Protein AF-A0A420MCC0-F1 (afdb_monomer_lite)

Secondary structure (DSSP, 8-state):
--------------------------------------------------SPPPPTTSSSS-GGG-TTT-GGGSPTT----HHHHHHHHHHHHH-HHHHHHHHHHHHTTT-PPP--

Structure (mmCIF, N/CA/C/O backbone):
data_AF-A0A420MCC0-F1
#
_entry.id   AF-A0A420MCC0-F1
#
loop_
_atom_site.group_PDB
_atom_site.id
_atom_site.type_symbol
_atom_site.label_atom_id
_atom_site.label_alt_id
_atom_site.label_comp_id
_atom_site.label_asym_id
_atom_site.label_entity_id
_atom_site.label_seq_id
_atom_site.pdbx_PDB_ins_code
_atom_site.Cartn_x
_atom_site.Cartn_y
_atom_site.Cartn_z
_atom_site.occupancy
_atom_site.B_iso_or_equiv
_atom_site.auth_seq_id
_atom_site.auth_comp_id
_atom_site.auth_asym_id
_atom_site.auth_atom_id
_atom_site.pdbx_PDB_model_num
ATOM 1 N N . MET A 1 1 ? -27.481 55.957 19.822 1.00 37.94 1 MET A N 1
ATOM 2 C CA . MET A 1 1 ? -28.552 54.947 19.979 1.00 37.94 1 MET A CA 1
ATOM 3 C C . MET A 1 1 ? -29.207 54.706 18.622 1.00 37.94 1 MET A C 1
ATOM 5 O O . MET A 1 1 ? -29.518 55.684 17.968 1.00 37.94 1 MET A O 1
ATOM 9 N N . ALA A 1 2 ? -29.304 53.421 18.245 1.00 53.88 2 ALA A N 1
ATOM 10 C CA . ALA A 1 2 ? -30.121 52.711 17.234 1.00 53.88 2 ALA A CA 1
ATOM 11 C C . ALA A 1 2 ? -30.507 53.333 15.854 1.00 53.88 2 ALA A C 1
ATOM 13 O O . ALA A 1 2 ? -30.965 54.468 15.794 1.00 53.88 2 ALA A O 1
ATOM 14 N N . PRO A 1 3 ? -30.457 52.536 14.755 1.00 65.75 3 PRO A N 1
ATOM 15 C CA . PRO A 1 3 ? -30.971 52.892 13.426 1.00 65.75 3 PRO A CA 1
ATOM 16 C C . PRO A 1 3 ? -32.439 52.440 13.208 1.00 65.75 3 PRO A C 1
ATOM 18 O O . PRO A 1 3 ? -32.855 51.436 13.795 1.00 65.75 3 PRO A O 1
ATOM 21 N N . PRO A 1 4 ? -33.201 53.064 12.288 1.00 63.09 4 PRO A N 1
ATOM 22 C CA . PRO A 1 4 ? -34.397 52.467 11.673 1.00 63.09 4 PRO A CA 1
ATOM 23 C C . PRO A 1 4 ? -34.095 52.103 10.198 1.00 63.09 4 PRO A C 1
ATOM 25 O O . PRO A 1 4 ? -33.679 52.961 9.432 1.00 63.09 4 PRO A O 1
ATOM 28 N N . LYS A 1 5 ? -34.035 50.842 9.742 1.00 54.91 5 LYS A N 1
ATOM 29 C CA . LYS A 1 5 ? -35.045 49.768 9.580 1.00 54.91 5 LYS A CA 1
ATOM 30 C C . LYS A 1 5 ? -36.217 50.117 8.647 1.00 54.91 5 LYS A C 1
ATOM 32 O O . LYS A 1 5 ? -37.259 50.502 9.153 1.00 54.91 5 LYS A O 1
ATOM 37 N N . GLU A 1 6 ? -36.122 49.775 7.351 1.00 55.34 6 GLU A N 1
ATOM 38 C CA . GLU A 1 6 ? -37.302 49.282 6.612 1.00 55.34 6 GLU A CA 1
ATOM 39 C C . GLU A 1 6 ? -36.999 48.325 5.425 1.00 55.34 6 GLU A C 1
ATOM 41 O O . GLU A 1 6 ? -36.524 48.709 4.365 1.00 55.34 6 GLU A O 1
ATOM 46 N N . LYS A 1 7 ? -37.263 47.035 5.690 1.00 56.38 7 LYS A N 1
ATOM 47 C CA . LYS A 1 7 ? -37.842 45.937 4.879 1.00 56.38 7 LYS A CA 1
ATOM 48 C C . LYS A 1 7 ? -38.389 46.259 3.468 1.00 56.38 7 LYS A C 1
ATOM 50 O O . LYS A 1 7 ? -39.354 46.996 3.323 1.00 56.38 7 LYS A O 1
ATOM 55 N N . ALA A 1 8 ? -37.934 45.494 2.469 1.00 57.53 8 ALA A N 1
ATOM 56 C CA . ALA A 1 8 ? -38.730 45.161 1.285 1.00 57.53 8 ALA A CA 1
ATOM 57 C C . ALA A 1 8 ? -38.595 43.667 0.955 1.00 57.53 8 ALA A C 1
ATOM 59 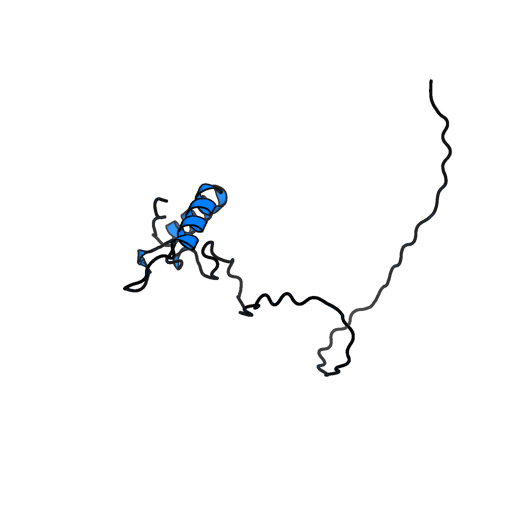O O . ALA A 1 8 ? -37.504 43.111 0.852 1.00 57.53 8 ALA A O 1
ATOM 60 N N . ILE A 1 9 ? -39.754 43.029 0.852 1.00 59.09 9 ILE A N 1
ATOM 61 C CA . ILE A 1 9 ? -39.993 41.599 0.708 1.00 59.09 9 ILE A CA 1
ATOM 62 C C . ILE A 1 9 ? -40.259 41.337 -0.777 1.00 59.09 9 ILE A C 1
ATOM 64 O O . ILE A 1 9 ? -41.154 41.941 -1.360 1.00 59.09 9 ILE A O 1
ATOM 68 N N . ARG A 1 10 ? -39.529 40.410 -1.391 1.00 58.34 10 ARG A N 1
ATOM 69 C CA . ARG A 1 10 ? -39.921 39.740 -2.642 1.00 58.34 10 ARG A CA 1
ATOM 70 C C . ARG A 1 10 ? -39.245 38.374 -2.582 1.00 58.34 10 ARG A C 1
ATOM 72 O O . ARG A 1 10 ? -38.029 38.290 -2.579 1.00 58.34 10 ARG A O 1
ATOM 79 N N . GLY A 1 11 ? -39.949 37.294 -2.272 1.00 56.50 11 GLY A N 1
ATOM 80 C CA . GLY A 1 11 ? -41.084 36.785 -3.033 1.00 56.50 11 GLY A CA 1
ATOM 81 C C . GLY A 1 11 ? -40.546 35.627 -3.872 1.00 56.50 11 GLY A C 1
ATOM 82 O O . GLY A 1 11 ? -39.828 35.856 -4.835 1.00 56.50 11 GLY A O 1
ATOM 83 N N . ARG A 1 12 ? -40.813 34.397 -3.412 1.00 61.19 12 ARG A N 1
ATOM 84 C CA . ARG A 1 12 ? -40.347 33.113 -3.965 1.00 61.19 12 ARG A CA 1
ATOM 85 C C . ARG A 1 12 ? -40.542 33.009 -5.480 1.00 61.19 12 ARG A C 1
ATOM 87 O O . ARG A 1 12 ? -41.632 33.285 -5.966 1.00 61.19 12 ARG A O 1
ATOM 94 N N . ALA A 1 13 ? -39.571 32.404 -6.159 1.00 65.19 13 ALA A N 1
ATOM 95 C CA . ALA A 1 13 ? -39.850 31.576 -7.327 1.00 65.19 13 ALA A CA 1
ATOM 96 C C . ALA A 1 13 ? -39.458 30.130 -6.987 1.00 65.19 13 ALA A C 1
ATOM 98 O O . ALA A 1 13 ? -38.280 29.803 -6.867 1.00 65.19 13 ALA A O 1
ATOM 99 N N . ALA A 1 14 ? -40.462 29.285 -6.747 1.00 65.25 14 ALA A N 1
ATOM 100 C CA . ALA A 1 14 ? -40.311 27.838 -6.701 1.00 65.25 14 ALA A CA 1
ATOM 101 C C . ALA A 1 14 ? -40.740 27.306 -8.069 1.00 65.25 14 ALA A C 1
ATOM 103 O O . ALA A 1 14 ? -41.896 27.474 -8.448 1.00 65.25 14 ALA A O 1
ATOM 104 N N . HIS A 1 15 ? -39.825 26.673 -8.798 1.00 60.34 15 HIS A N 1
ATOM 105 C CA . HIS A 1 15 ? -40.175 25.934 -10.006 1.00 60.34 15 HIS A CA 1
ATOM 106 C C . HIS A 1 15 ? -40.119 24.447 -9.676 1.00 60.34 15 HIS A C 1
ATOM 108 O O . HIS A 1 15 ? -39.055 23.839 -9.598 1.00 60.34 15 HIS A O 1
ATOM 114 N N . ALA A 1 16 ? -41.297 23.892 -9.401 1.00 60.69 16 ALA A N 1
ATOM 115 C CA . ALA A 1 16 ? -41.519 22.462 -9.343 1.00 60.69 16 ALA A CA 1
ATOM 116 C C . ALA A 1 16 ? -41.750 21.964 -10.773 1.00 60.69 16 ALA A C 1
ATOM 118 O O . ALA A 1 16 ? -42.740 22.341 -11.394 1.00 60.69 16 ALA A O 1
ATOM 119 N N . THR A 1 17 ? -40.874 21.097 -11.277 1.00 67.00 17 THR A N 1
ATOM 120 C CA . THR A 1 17 ? -41.189 20.275 -12.450 1.00 67.00 17 THR A CA 1
ATOM 121 C C . THR A 1 17 ? -41.304 18.837 -11.983 1.00 67.00 17 THR A C 1
ATOM 123 O O . THR A 1 17 ? -40.318 18.145 -11.743 1.00 67.00 17 THR A O 1
ATOM 126 N N . LEU A 1 18 ? -42.553 18.419 -11.809 1.00 60.97 18 LEU A N 1
ATOM 127 C CA . LEU A 1 18 ? -42.953 17.034 -11.652 1.00 60.97 18 LEU A CA 1
ATOM 128 C C . LEU A 1 18 ? -42.855 16.386 -13.040 1.00 60.97 18 LEU A C 1
ATOM 130 O O . LEU A 1 18 ? -43.618 16.760 -13.929 1.00 60.97 18 LEU A O 1
ATOM 134 N N . GLN A 1 19 ? -41.952 15.430 -13.253 1.00 63.78 19 GLN A N 1
ATOM 135 C CA . GLN A 1 19 ? -42.061 14.544 -14.412 1.00 63.78 19 GLN A CA 1
ATOM 136 C C . GLN A 1 19 ? -41.966 13.087 -13.994 1.00 63.78 19 GLN A C 1
ATOM 138 O O . GLN A 1 19 ? -41.104 12.664 -13.226 1.00 63.78 19 GLN A O 1
ATOM 143 N N . GLY A 1 20 ? -42.988 12.370 -14.447 1.00 52.56 20 GLY A N 1
ATOM 144 C CA . GLY A 1 20 ? -43.381 11.066 -13.978 1.00 52.56 20 GLY A CA 1
ATOM 145 C C . GLY A 1 20 ? -42.458 9.952 -14.440 1.00 52.56 20 GLY A C 1
ATOM 146 O O . GLY A 1 20 ? -41.931 9.927 -15.546 1.00 52.56 20 GLY A O 1
ATOM 147 N N . ARG A 1 21 ? -42.378 8.981 -13.541 1.00 53.44 21 ARG A N 1
ATOM 148 C CA . ARG A 1 21 ? -42.075 7.568 -13.732 1.00 53.44 21 ARG A CA 1
ATOM 149 C C . ARG A 1 21 ? -42.454 7.031 -15.118 1.00 53.44 21 ARG A C 1
ATOM 151 O O . ARG A 1 21 ? -43.637 7.003 -15.453 1.00 53.44 21 ARG A O 1
ATOM 158 N N . LYS A 1 22 ? -41.473 6.484 -15.841 1.00 54.59 22 LYS A N 1
ATOM 159 C CA . LYS A 1 22 ? -41.621 5.243 -16.619 1.00 54.59 22 LYS A CA 1
ATOM 160 C C . LYS A 1 22 ? -40.270 4.724 -17.107 1.00 54.59 22 LYS A C 1
ATOM 162 O O . LYS A 1 22 ? -39.530 5.414 -17.793 1.00 54.59 22 LYS A O 1
ATOM 167 N N . HIS A 1 23 ? -39.973 3.494 -16.692 1.00 52.59 23 HIS A N 1
ATOM 168 C CA . HIS A 1 23 ? -38.990 2.628 -17.327 1.00 52.59 23 HIS A CA 1
ATOM 169 C C . HIS A 1 23 ? -39.419 2.378 -18.772 1.00 52.59 23 HIS A C 1
ATOM 171 O O . HIS A 1 23 ? -40.603 2.129 -18.993 1.00 52.59 23 HIS A O 1
ATOM 177 N N . SER A 1 24 ? -38.469 2.360 -19.700 1.00 45.03 24 SER A N 1
ATOM 178 C CA . SER A 1 24 ? -38.381 1.417 -20.823 1.00 45.03 24 SER A CA 1
ATOM 179 C C . SER A 1 24 ? -37.013 1.608 -21.471 1.00 45.03 24 SER A C 1
ATOM 181 O O . SER A 1 24 ? -36.623 2.734 -21.761 1.00 45.03 24 SER A O 1
ATOM 183 N N . ASN A 1 25 ? -36.273 0.509 -21.617 1.00 54.34 25 ASN A N 1
ATOM 184 C CA . ASN A 1 25 ? -35.108 0.441 -22.490 1.00 54.34 25 ASN A CA 1
ATOM 185 C C . ASN A 1 25 ? -35.593 0.644 -23.923 1.00 54.34 25 ASN A C 1
ATOM 187 O O . ASN A 1 25 ? -36.457 -0.115 -24.352 1.00 54.34 25 ASN A O 1
ATOM 191 N N . ASP A 1 26 ? -35.021 1.604 -24.636 1.00 41.72 26 ASP A N 1
ATOM 192 C CA . ASP A 1 26 ? -35.015 1.579 -26.092 1.00 41.72 26 ASP A CA 1
ATOM 193 C C . ASP A 1 26 ? -33.764 2.299 -26.591 1.00 41.72 26 ASP A C 1
ATOM 195 O O . ASP A 1 26 ? -33.442 3.413 -26.169 1.00 41.72 26 ASP A O 1
ATOM 199 N N . SER A 1 27 ? -33.002 1.573 -27.394 1.00 52.12 27 SER A N 1
ATOM 200 C CA . SER A 1 27 ? -31.788 2.029 -28.043 1.00 52.12 27 SER A CA 1
ATOM 201 C C . SER A 1 27 ? -32.200 2.647 -29.365 1.00 52.12 27 SER A C 1
ATOM 203 O O . SER A 1 27 ? -32.667 1.904 -30.218 1.00 52.12 27 SER A O 1
ATOM 205 N N . ASP A 1 28 ? -31.950 3.934 -29.591 1.00 41.75 28 ASP A N 1
ATOM 206 C CA . ASP A 1 28 ? -31.808 4.388 -30.970 1.00 41.75 28 ASP A CA 1
ATOM 207 C C . ASP A 1 28 ? -30.884 5.597 -31.115 1.00 41.75 28 ASP A C 1
ATOM 209 O O . ASP A 1 28 ? -30.800 6.490 -30.269 1.00 41.75 28 ASP A O 1
ATOM 213 N N . LEU A 1 29 ? -30.105 5.530 -32.184 1.00 51.34 29 LEU A N 1
ATOM 214 C CA . LEU A 1 29 ? -29.020 6.419 -32.552 1.00 51.34 29 LEU A CA 1
ATOM 215 C C . LEU A 1 29 ? -29.594 7.690 -33.167 1.00 51.34 29 LEU A C 1
ATOM 217 O O . LEU A 1 29 ? -30.273 7.610 -34.183 1.00 51.34 29 LEU A O 1
ATOM 221 N N . G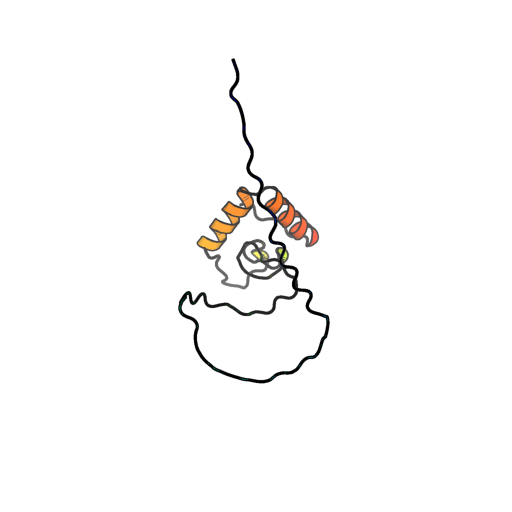LN A 1 30 ? -29.193 8.866 -32.679 1.00 43.66 30 GLN A N 1
ATOM 222 C CA . GLN A 1 30 ? -29.133 10.032 -33.559 1.00 43.66 30 GLN A CA 1
ATOM 223 C C . GLN A 1 30 ? -28.077 11.052 -33.125 1.00 43.66 30 GLN A C 1
ATOM 225 O O . GLN A 1 30 ? -28.120 11.672 -32.067 1.00 43.66 30 GLN A O 1
ATOM 230 N N . ASN A 1 31 ? -27.091 11.145 -34.009 1.00 47.81 31 ASN A N 1
ATOM 231 C CA . ASN A 1 31 ? -26.069 12.163 -34.146 1.00 47.81 31 ASN A CA 1
ATOM 232 C C . ASN A 1 31 ? -26.724 13.489 -34.564 1.00 47.81 31 ASN A C 1
ATOM 234 O O . ASN A 1 31 ? -27.336 13.520 -35.625 1.00 47.81 31 ASN A O 1
ATOM 238 N N . ASP A 1 32 ? -26.559 14.555 -33.778 1.00 40.88 32 ASP A N 1
ATOM 239 C CA . ASP A 1 32 ? -26.223 15.869 -34.330 1.00 40.88 32 ASP A CA 1
ATOM 240 C C . ASP A 1 32 ? -25.513 16.751 -33.290 1.00 40.88 32 ASP A C 1
ATOM 242 O O . ASP A 1 32 ? -25.635 16.571 -32.074 1.00 40.88 32 ASP A O 1
ATOM 246 N N . ARG A 1 33 ? -24.669 17.639 -33.804 1.00 48.47 33 ARG A N 1
ATOM 247 C CA . ARG A 1 33 ? -23.629 18.399 -33.107 1.00 48.47 33 ARG A CA 1
ATOM 248 C C . ARG A 1 33 ? -24.230 19.640 -32.453 1.00 48.47 33 ARG A C 1
ATOM 250 O O . ARG A 1 33 ? -25.007 20.330 -33.085 1.00 48.47 33 ARG A O 1
ATOM 257 N N . ASP A 1 34 ? -23.785 19.947 -31.234 1.00 50.41 34 ASP A N 1
ATOM 258 C CA . ASP A 1 34 ? -23.233 21.261 -30.857 1.00 50.41 34 ASP A CA 1
ATOM 259 C C . ASP A 1 34 ? -22.846 21.251 -29.369 1.00 50.41 34 ASP A C 1
ATOM 261 O O . ASP A 1 34 ? -23.666 21.453 -28.474 1.00 50.41 34 ASP A O 1
ATOM 265 N N . GLN A 1 35 ? -21.570 20.984 -29.074 1.00 51.16 35 GLN A N 1
ATOM 266 C CA . GLN A 1 35 ? -21.023 21.262 -27.747 1.00 51.16 35 GLN A CA 1
ATOM 267 C C . GLN A 1 35 ? -19.559 21.712 -27.861 1.00 51.16 35 GLN A C 1
ATOM 269 O O . GLN A 1 35 ? -18.706 20.939 -28.313 1.00 51.16 35 GLN A O 1
ATOM 274 N N . PRO A 1 36 ? -19.236 22.960 -27.477 1.00 47.22 36 PRO A N 1
ATOM 275 C CA . PRO A 1 36 ? -17.871 23.445 -27.463 1.00 47.22 36 PRO A CA 1
ATOM 276 C C . PRO A 1 36 ? -17.173 23.009 -26.171 1.00 47.22 36 PRO A C 1
ATOM 278 O O . PRO A 1 36 ? -17.733 23.139 -25.090 1.00 47.22 36 PRO A O 1
ATOM 281 N N . GLN A 1 37 ? -15.906 22.597 -26.312 1.00 50.88 37 GLN A N 1
ATOM 282 C CA . GLN A 1 37 ? -14.883 22.509 -25.256 1.00 50.88 37 GLN A CA 1
ATOM 283 C C . GLN A 1 37 ? -15.205 21.499 -24.128 1.00 50.88 37 GLN A C 1
ATOM 285 O O . GLN A 1 37 ? -16.167 21.606 -23.392 1.00 50.88 37 GLN A O 1
ATOM 290 N N . GLN A 1 38 ? -14.389 20.484 -23.863 1.00 52.72 38 GLN A N 1
ATOM 291 C CA . GLN A 1 38 ? -13.032 20.640 -23.357 1.00 52.72 38 GLN A CA 1
ATOM 292 C C . GLN A 1 38 ? -12.223 19.374 -23.663 1.00 52.72 38 GLN A C 1
ATOM 294 O O . GLN A 1 38 ? -12.475 18.288 -23.142 1.00 52.72 38 GLN A O 1
ATOM 299 N N . LYS A 1 39 ? -11.175 19.538 -24.471 1.00 49.19 39 LYS A N 1
ATOM 300 C CA . LYS A 1 39 ? -10.109 18.553 -24.653 1.00 49.19 39 LYS A CA 1
ATOM 301 C C . LYS A 1 39 ? -9.306 18.443 -23.352 1.00 49.19 39 LYS A C 1
ATOM 303 O O . LYS A 1 39 ? -8.271 19.079 -23.186 1.00 49.19 39 LYS A O 1
ATOM 308 N N . ARG A 1 40 ? -9.760 17.601 -22.429 1.00 56.69 40 ARG A N 1
ATOM 309 C CA . ARG A 1 40 ? -8.885 16.901 -21.484 1.00 56.69 40 ARG A CA 1
ATOM 310 C C . ARG A 1 40 ? -9.075 15.415 -21.715 1.00 56.69 40 ARG A C 1
ATOM 312 O O . ARG A 1 40 ? -9.853 14.758 -21.038 1.00 56.69 40 ARG A O 1
ATOM 319 N N . GLN A 1 41 ? -8.329 14.900 -22.689 1.00 48.41 41 GLN A N 1
ATOM 320 C CA . GLN A 1 41 ? -8.075 13.472 -22.807 1.00 48.41 41 GLN A CA 1
ATOM 321 C C . GLN A 1 41 ? -7.259 13.044 -21.581 1.00 48.41 41 GLN A C 1
ATOM 323 O O . GLN A 1 41 ? -6.034 12.990 -21.609 1.00 48.41 41 GLN A O 1
ATOM 328 N N . ARG A 1 42 ? -7.937 12.792 -20.459 1.00 49.75 42 ARG A N 1
ATOM 329 C CA . ARG A 1 42 ? -7.476 11.751 -19.552 1.00 49.75 42 ARG A CA 1
ATOM 330 C C . ARG A 1 42 ? -7.952 10.466 -20.194 1.00 49.75 42 ARG A C 1
ATOM 332 O O . ARG A 1 42 ? -9.154 10.256 -20.300 1.00 49.75 42 ARG A O 1
ATOM 339 N N . THR A 1 43 ? -7.010 9.671 -20.677 1.00 46.22 43 THR A N 1
ATOM 340 C CA . THR A 1 43 ? -7.207 8.268 -21.023 1.00 46.22 43 THR A CA 1
ATOM 341 C C . THR A 1 43 ? -7.917 7.592 -19.853 1.00 46.22 43 THR A C 1
ATOM 343 O O . THR A 1 43 ? -7.310 7.217 -18.851 1.00 46.22 43 THR A O 1
ATOM 346 N N . GLY A 1 44 ? -9.243 7.530 -19.951 1.00 42.25 44 GLY A N 1
ATOM 347 C CA . GLY A 1 44 ? -10.082 6.747 -19.074 1.00 42.25 44 GLY A CA 1
ATOM 348 C C . GLY A 1 44 ? -9.764 5.299 -19.370 1.00 42.25 44 GLY A C 1
ATOM 349 O O . GLY A 1 44 ? -10.165 4.775 -20.404 1.00 42.25 44 GLY A O 1
ATOM 350 N N . HIS A 1 45 ? -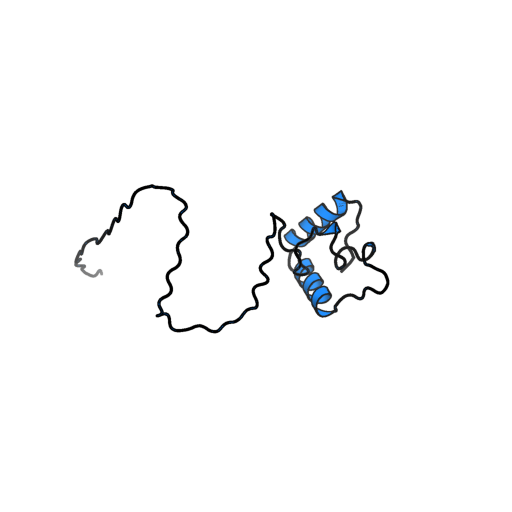9.021 4.656 -18.474 1.00 53.78 45 HIS A N 1
ATOM 351 C CA . HIS A 1 45 ? -9.116 3.213 -18.372 1.00 53.78 45 HIS A CA 1
ATOM 352 C C . HIS A 1 45 ? -10.527 2.913 -17.870 1.00 53.78 45 HIS A C 1
ATOM 354 O O . HIS A 1 45 ? -10.799 2.924 -16.670 1.00 53.78 45 HIS A O 1
ATOM 360 N N . SER A 1 46 ? -11.437 2.699 -18.817 1.00 53.75 46 SER A N 1
ATOM 361 C CA . SER A 1 46 ? -12.622 1.891 -18.593 1.00 53.75 46 SER A CA 1
ATOM 362 C C . SER A 1 46 ? -12.131 0.513 -18.181 1.00 53.75 46 SER A C 1
ATOM 364 O O . SER A 1 46 ? -11.653 -0.258 -19.006 1.00 53.75 46 SER A O 1
ATOM 366 N N . SER A 1 47 ? -12.205 0.211 -16.894 1.00 53.53 47 SER A N 1
ATOM 367 C CA . SER A 1 47 ? -12.218 -1.172 -16.456 1.00 53.53 47 SER A CA 1
ATOM 368 C C . SER A 1 47 ? -13.245 -1.286 -15.351 1.00 53.53 47 SER A C 1
ATOM 370 O O . SER A 1 47 ? -13.100 -0.731 -14.262 1.00 53.53 47 SER A O 1
ATOM 372 N N . SER A 1 48 ? -14.342 -1.938 -15.713 1.00 53.47 48 SER A N 1
ATOM 373 C CA . SER A 1 48 ? -15.362 -2.482 -14.834 1.00 53.47 48 SER A CA 1
ATOM 374 C C . SER A 1 48 ? -14.722 -3.071 -13.579 1.00 53.47 48 SER A C 1
ATOM 376 O O . SER A 1 48 ? -14.172 -4.169 -13.627 1.00 53.47 48 SER A O 1
ATOM 378 N N . ASN A 1 49 ? -14.772 -2.352 -12.456 1.00 49.72 49 ASN A N 1
ATOM 379 C CA . ASN A 1 49 ? -14.309 -2.898 -11.191 1.00 49.72 49 ASN A CA 1
ATOM 380 C C . ASN A 1 49 ? -15.484 -3.106 -10.247 1.00 49.72 49 ASN A C 1
ATOM 382 O O . ASN A 1 49 ? -16.009 -2.188 -9.620 1.00 49.72 49 ASN A O 1
ATOM 386 N N . THR A 1 50 ? -15.902 -4.359 -10.187 1.00 44.69 50 THR A N 1
ATOM 387 C CA . THR A 1 50 ? -16.753 -4.925 -9.155 1.00 44.69 50 THR A CA 1
ATOM 388 C C . THR A 1 50 ? -16.169 -4.624 -7.767 1.00 44.69 50 THR A C 1
ATOM 390 O O . THR A 1 50 ? -15.323 -5.355 -7.273 1.00 44.69 50 THR A O 1
ATOM 393 N N . GLY A 1 51 ? -16.606 -3.539 -7.127 1.00 52.41 51 GLY A N 1
ATOM 394 C CA . GLY A 1 51 ? -16.580 -3.345 -5.670 1.00 52.41 51 GLY A CA 1
ATOM 395 C C . GLY A 1 51 ? -15.228 -3.233 -4.944 1.00 52.41 51 GLY A C 1
ATOM 396 O O . GLY A 1 51 ? -15.237 -2.930 -3.747 1.00 52.41 51 GLY A O 1
ATOM 397 N N . PHE A 1 52 ? -14.072 -3.434 -5.585 1.00 54.28 52 PHE A N 1
ATOM 398 C CA . PHE A 1 52 ? -12.787 -3.314 -4.894 1.00 54.28 52 PHE A CA 1
ATOM 399 C C . PHE A 1 52 ? -12.365 -1.845 -4.791 1.00 54.28 52 PHE A C 1
ATOM 401 O O . PHE A 1 52 ? -12.237 -1.132 -5.785 1.00 54.28 52 PHE A O 1
ATOM 408 N N . ARG A 1 53 ? -12.143 -1.370 -3.557 1.00 64.56 53 ARG A N 1
ATOM 409 C CA . ARG A 1 53 ? -11.544 -0.048 -3.325 1.00 64.56 53 ARG A CA 1
ATOM 410 C C . ARG A 1 53 ? -10.144 -0.024 -3.944 1.00 64.56 53 ARG A C 1
ATOM 412 O O . ARG A 1 53 ? -9.390 -0.978 -3.775 1.00 64.56 53 ARG A O 1
ATOM 419 N N . ASN A 1 54 ? -9.785 1.081 -4.594 1.00 82.44 54 ASN A N 1
ATOM 420 C CA . ASN A 1 54 ? -8.440 1.287 -5.134 1.00 82.44 54 ASN A CA 1
ATOM 421 C C . ASN A 1 54 ? -7.387 1.114 -4.023 1.00 82.44 54 ASN A C 1
ATOM 423 O O . ASN A 1 54 ? -7.460 1.774 -2.981 1.00 82.44 54 ASN A O 1
ATOM 427 N N . CYS A 1 55 ? -6.415 0.226 -4.235 1.00 90.25 55 CYS A N 1
ATOM 428 C CA . CYS A 1 55 ? -5.270 0.061 -3.349 1.00 90.25 55 CYS A CA 1
ATOM 429 C C . CYS A 1 55 ? -4.397 1.327 -3.374 1.00 90.25 55 CYS A C 1
ATOM 431 O O . CYS A 1 55 ? -4.427 2.118 -4.318 1.00 90.25 55 CYS A O 1
ATOM 433 N N . ILE A 1 56 ? -3.574 1.520 -2.343 1.00 90.81 56 ILE A N 1
ATOM 434 C CA . ILE A 1 56 ? -2.693 2.692 -2.213 1.00 90.81 56 ILE A CA 1
ATOM 435 C C . ILE A 1 56 ? -1.626 2.784 -3.317 1.00 90.81 56 ILE A C 1
ATOM 437 O O . ILE A 1 56 ? -1.124 3.871 -3.595 1.00 90.81 56 ILE A O 1
ATOM 441 N N . CYS A 1 57 ? -1.305 1.661 -3.966 1.00 90.69 57 CYS A N 1
ATOM 442 C CA . CYS A 1 57 ? -0.418 1.608 -5.127 1.00 90.69 57 CYS A CA 1
ATOM 443 C C . CYS A 1 57 ? -1.079 2.152 -6.409 1.00 90.69 57 CYS A C 1
ATOM 445 O O . CYS A 1 57 ? -0.396 2.339 -7.410 1.00 90.69 57 CYS A O 1
ATOM 447 N N . GLY A 1 58 ? -2.390 2.427 -6.386 1.00 88.88 58 GLY A N 1
ATOM 448 C CA . GLY A 1 58 ? -3.164 2.935 -7.521 1.00 88.88 58 GLY A CA 1
ATOM 449 C C . GLY A 1 58 ? -3.860 1.859 -8.358 1.00 88.88 58 GLY A C 1
ATOM 450 O O . GLY A 1 58 ? -4.648 2.210 -9.230 1.00 88.88 58 GLY A O 1
ATOM 451 N N . MET A 1 59 ? -3.617 0.576 -8.080 1.00 89.44 59 MET A N 1
ATOM 452 C CA . MET A 1 59 ? -4.285 -0.549 -8.742 1.00 89.44 59 MET A CA 1
ATOM 453 C C . MET A 1 59 ? -5.499 -1.039 -7.947 1.00 89.44 59 MET A C 1
ATOM 455 O O . MET A 1 59 ? -5.622 -0.812 -6.743 1.00 89.44 59 MET A O 1
ATOM 459 N N . SER A 1 60 ? -6.401 -1.746 -8.616 1.00 88.62 60 SER A N 1
ATOM 460 C CA . SER A 1 60 ? -7.599 -2.326 -8.016 1.00 88.62 60 SER A CA 1
ATOM 461 C C . SER A 1 60 ? -7.373 -3.789 -7.612 1.00 88.62 60 SER A C 1
ATOM 463 O O . SER A 1 60 ? -7.657 -4.702 -8.385 1.00 88.62 60 SER A O 1
ATOM 465 N N . HIS A 1 61 ? -6.842 -4.006 -6.410 1.00 89.81 61 HIS A N 1
ATOM 466 C CA . HIS A 1 61 ? -6.633 -5.329 -5.806 1.00 89.81 61 HIS A CA 1
ATOM 467 C C . HIS A 1 61 ? -6.742 -5.255 -4.277 1.00 89.81 61 HIS A C 1
ATOM 469 O O . HIS A 1 61 ? -6.824 -4.161 -3.704 1.00 89.81 61 HIS A O 1
ATOM 475 N N . LYS A 1 62 ? -6.699 -6.400 -3.587 1.00 90.25 62 LYS A N 1
ATOM 476 C CA . LYS A 1 62 ? -6.619 -6.429 -2.117 1.00 90.25 62 LYS A CA 1
ATOM 477 C C . LYS A 1 62 ? -5.232 -6.000 -1.637 1.00 90.25 62 LYS A C 1
ATOM 479 O O . LYS A 1 62 ? -4.234 -6.211 -2.315 1.00 90.25 62 LYS A O 1
ATOM 484 N N . TYR A 1 63 ? -5.138 -5.472 -0.414 1.00 90.44 63 TYR A N 1
ATOM 485 C CA . TYR A 1 63 ? -3.837 -5.113 0.176 1.00 90.44 63 TYR A CA 1
ATOM 486 C C . TYR A 1 63 ? -2.869 -6.299 0.289 1.00 90.44 63 TYR A C 1
ATOM 488 O O . TYR A 1 63 ? -1.663 -6.106 0.216 1.00 90.44 63 TYR A O 1
ATOM 496 N N . THR A 1 64 ? -3.398 -7.512 0.433 1.00 89.62 64 THR A N 1
ATOM 497 C CA . THR A 1 64 ? -2.642 -8.768 0.557 1.00 89.62 64 THR A CA 1
ATOM 498 C C . THR A 1 64 ? -1.998 -9.211 -0.759 1.00 89.62 64 THR A C 1
ATOM 500 O O . THR A 1 64 ? -0.984 -9.900 -0.745 1.00 89.62 64 THR A O 1
ATOM 503 N N . GLU A 1 65 ? -2.580 -8.791 -1.883 1.00 90.25 65 GLU A N 1
ATOM 504 C CA . GLU A 1 65 ? -2.134 -9.072 -3.256 1.00 90.25 65 GLU A CA 1
ATOM 505 C C . GLU A 1 65 ? -1.240 -7.942 -3.802 1.00 90.25 65 GLU A C 1
ATOM 507 O O . GLU A 1 65 ? -0.725 -8.012 -4.913 1.00 90.25 65 GLU A O 1
ATOM 512 N N . CYS A 1 66 ? -1.057 -6.864 -3.035 1.00 91.88 66 CYS A N 1
ATOM 513 C CA . CYS A 1 66 ? -0.249 -5.727 -3.445 1.00 91.88 66 CYS A CA 1
ATOM 514 C C . CYS A 1 66 ? 1.236 -6.022 -3.235 1.00 91.88 66 CYS A C 1
ATOM 516 O O . CYS A 1 66 ? 1.701 -5.994 -2.100 1.00 91.88 66 CYS A O 1
ATOM 518 N N . TYR A 1 67 ? 2.009 -6.185 -4.308 1.00 92.88 67 TYR A N 1
ATOM 519 C CA . TYR A 1 67 ? 3.456 -6.449 -4.217 1.00 92.88 67 TYR A CA 1
ATOM 520 C C . TYR A 1 67 ? 4.252 -5.339 -3.512 1.00 92.88 67 TYR A C 1
ATOM 522 O O . TYR A 1 67 ? 5.283 -5.598 -2.903 1.00 92.88 67 TYR A O 1
ATOM 530 N N . TYR A 1 68 ? 3.738 -4.104 -3.504 1.00 92.00 68 TYR A N 1
ATOM 531 C CA . TYR A 1 68 ? 4.342 -3.007 -2.737 1.00 92.00 68 TYR A CA 1
ATOM 532 C C . TYR A 1 68 ? 4.101 -3.098 -1.222 1.00 92.00 68 TYR A C 1
ATOM 534 O O . TYR A 1 68 ? 4.829 -2.476 -0.452 1.00 92.00 68 TYR A O 1
ATOM 542 N N . LEU A 1 69 ? 3.056 -3.811 -0.793 1.00 90.12 69 LEU A N 1
ATOM 543 C CA . LEU A 1 69 ? 2.750 -4.062 0.620 1.00 90.12 69 LEU A CA 1
ATOM 544 C C . LEU A 1 69 ? 3.198 -5.455 1.068 1.00 90.12 69 LEU A C 1
ATOM 546 O O . LEU A 1 69 ? 3.450 -5.651 2.247 1.00 90.12 69 LEU A O 1
ATOM 550 N N . ASN A 1 70 ? 3.279 -6.406 0.145 1.00 89.12 70 ASN A N 1
ATOM 551 C CA . ASN A 1 70 ? 3.681 -7.782 0.373 1.00 89.12 70 ASN A CA 1
ATOM 552 C C . ASN A 1 70 ? 4.668 -8.209 -0.730 1.00 89.12 70 ASN A C 1
ATOM 554 O O . ASN A 1 70 ? 4.254 -8.810 -1.725 1.00 89.12 70 ASN A O 1
ATOM 558 N N . PRO A 1 71 ? 5.965 -7.892 -0.582 1.00 85.56 71 PRO A N 1
ATOM 559 C CA . PRO A 1 71 ? 6.971 -8.245 -1.580 1.00 85.56 71 PRO A CA 1
ATOM 560 C C . PRO A 1 71 ? 7.171 -9.761 -1.715 1.00 85.56 71 PRO A C 1
ATOM 562 O O . PRO A 1 71 ? 7.624 -10.211 -2.759 1.00 85.56 71 PRO A O 1
ATOM 565 N N . SER A 1 72 ? 6.775 -10.564 -0.720 1.00 85.06 72 SER A N 1
ATOM 566 C CA . SER A 1 72 ? 6.873 -12.030 -0.775 1.00 85.06 72 SER A CA 1
ATOM 567 C C . SER A 1 72 ? 5.996 -12.665 -1.859 1.00 85.06 72 SER A C 1
ATOM 569 O O . SER A 1 72 ? 6.247 -13.796 -2.256 1.00 85.06 72 SER A O 1
ATOM 571 N N . GLY A 1 73 ? 4.957 -11.963 -2.324 1.00 85.31 73 GLY A N 1
ATOM 572 C CA . GLY A 1 73 ? 4.110 -12.410 -3.435 1.00 85.31 73 GLY A CA 1
ATOM 573 C C . GLY A 1 73 ? 4.553 -11.895 -4.806 1.00 85.31 73 GLY A C 1
ATOM 574 O O . GLY A 1 73 ? 3.865 -12.155 -5.789 1.00 85.31 73 GLY A O 1
ATOM 575 N N . ALA A 1 74 ? 5.637 -11.118 -4.879 1.00 89.56 74 ALA A N 1
ATOM 576 C CA . ALA A 1 74 ? 6.085 -10.521 -6.127 1.00 89.56 74 ALA A CA 1
ATOM 577 C C . ALA A 1 74 ? 6.703 -11.582 -7.061 1.00 89.56 74 ALA A C 1
ATOM 579 O O . ALA A 1 74 ? 7.376 -12.498 -6.583 1.00 89.56 74 ALA A O 1
ATOM 580 N N . PRO A 1 75 ? 6.500 -11.472 -8.388 1.00 91.38 75 PRO A N 1
ATOM 581 C CA . PRO A 1 75 ? 7.121 -12.386 -9.337 1.00 91.38 75 PRO A CA 1
ATOM 582 C C . PRO A 1 75 ? 8.644 -12.219 -9.353 1.00 91.38 75 PRO A C 1
ATOM 584 O O . PRO A 1 75 ? 9.179 -11.167 -8.993 1.00 91.38 75 PRO A O 1
ATOM 587 N N . GLU A 1 76 ? 9.348 -13.257 -9.801 1.00 92.38 76 GLU A N 1
ATOM 588 C CA . GLU A 1 76 ? 10.804 -13.221 -9.929 1.00 92.38 76 GLU A CA 1
ATOM 589 C C . GLU A 1 76 ? 11.249 -12.067 -10.844 1.00 92.38 76 GLU A C 1
ATOM 591 O O . GLU A 1 76 ? 10.645 -11.800 -11.884 1.00 92.38 76 GLU A O 1
ATOM 596 N N . GLY A 1 77 ? 12.279 -11.331 -10.418 1.00 91.94 77 GLY A N 1
ATOM 597 C CA . GLY A 1 77 ? 12.762 -10.141 -11.126 1.00 91.94 77 GLY A CA 1
ATOM 598 C C . GLY A 1 77 ? 11.892 -8.887 -10.965 1.00 91.94 77 GLY A C 1
ATOM 599 O O . GLY A 1 77 ? 12.211 -7.849 -11.551 1.00 91.94 77 GLY A O 1
ATOM 600 N N . TRP A 1 78 ? 10.816 -8.925 -10.170 1.00 93.12 78 TRP A N 1
ATOM 601 C CA . TRP A 1 78 ? 10.031 -7.727 -9.885 1.00 93.12 78 TRP A CA 1
ATOM 602 C C . TRP A 1 78 ? 10.842 -6.713 -9.081 1.00 93.12 78 TRP A C 1
ATOM 604 O O . TRP A 1 78 ? 11.379 -7.013 -8.015 1.00 93.12 78 TRP A O 1
ATOM 614 N N . THR A 1 79 ? 10.884 -5.478 -9.577 1.00 92.00 79 THR A N 1
ATOM 615 C CA . THR A 1 79 ? 11.533 -4.360 -8.895 1.00 92.00 79 THR A CA 1
ATOM 616 C C . THR A 1 79 ? 10.505 -3.281 -8.562 1.00 92.00 79 THR A C 1
ATOM 618 O O . THR A 1 79 ? 9.676 -2.914 -9.404 1.00 92.00 79 THR A O 1
ATOM 621 N N . PRO A 1 80 ? 10.511 -2.755 -7.326 1.00 90.69 80 PRO A N 1
ATOM 622 C CA . PRO A 1 80 ? 9.556 -1.738 -6.937 1.00 90.69 80 PRO A CA 1
ATOM 623 C C . PRO A 1 80 ? 9.873 -0.413 -7.632 1.00 90.69 80 PRO A C 1
ATOM 625 O O . PRO A 1 80 ? 10.981 0.117 -7.570 1.00 90.69 80 PRO A O 1
ATOM 628 N N . ILE A 1 81 ? 8.849 0.177 -8.246 1.00 93.88 81 ILE A N 1
ATOM 629 C CA . ILE A 1 81 ? 8.937 1.543 -8.769 1.00 93.88 81 ILE A CA 1
ATOM 630 C C . ILE A 1 81 ? 9.071 2.510 -7.587 1.00 93.88 81 ILE A C 1
ATOM 632 O O . ILE A 1 81 ? 8.119 2.700 -6.822 1.00 93.88 81 ILE A O 1
ATOM 636 N N . VAL A 1 82 ? 10.232 3.161 -7.480 1.00 92.81 82 VAL A N 1
ATOM 637 C CA . VAL A 1 82 ? 10.608 4.040 -6.356 1.00 92.81 82 VAL A CA 1
ATOM 638 C C . VAL A 1 82 ? 9.545 5.102 -6.069 1.00 92.81 82 VAL A C 1
ATOM 640 O O . VAL A 1 82 ? 9.182 5.321 -4.918 1.00 92.81 82 VAL A O 1
ATOM 643 N N . GLN A 1 83 ? 8.971 5.726 -7.101 1.00 93.38 83 GLN A N 1
ATOM 644 C CA . GLN A 1 83 ? 7.937 6.753 -6.923 1.00 93.38 83 GLN A CA 1
ATOM 645 C C . GLN A 1 83 ? 6.663 6.214 -6.255 1.00 93.38 83 GLN A C 1
ATOM 647 O O . GLN A 1 83 ? 6.075 6.884 -5.402 1.00 93.38 83 GLN A O 1
ATOM 652 N N . ILE A 1 84 ? 6.241 5.000 -6.620 1.00 91.69 84 ILE A N 1
ATOM 653 C CA . ILE A 1 84 ? 5.058 4.358 -6.039 1.00 91.69 84 ILE A CA 1
ATOM 654 C C . ILE A 1 84 ? 5.354 3.957 -4.595 1.00 91.69 84 ILE A C 1
ATOM 656 O O . ILE A 1 84 ? 4.545 4.227 -3.709 1.00 91.69 84 ILE A O 1
ATOM 660 N N . GLN A 1 85 ? 6.536 3.396 -4.339 1.00 92.25 85 GLN A N 1
ATOM 661 C CA . GLN A 1 85 ? 6.954 3.010 -2.996 1.00 92.25 85 GLN A CA 1
ATOM 662 C C . GLN A 1 85 ? 7.051 4.220 -2.056 1.00 92.25 85 GLN A C 1
ATOM 664 O O . GLN A 1 85 ? 6.475 4.189 -0.971 1.00 92.25 85 GLN A O 1
ATOM 669 N N . SER A 1 86 ? 7.664 5.325 -2.488 1.00 92.62 86 SER A N 1
ATOM 670 C CA . SER A 1 86 ? 7.721 6.571 -1.713 1.00 92.62 86 SER A CA 1
ATOM 671 C C . SER A 1 86 ? 6.330 7.119 -1.409 1.00 92.62 86 SER A C 1
ATOM 673 O O . SER A 1 86 ? 6.035 7.456 -0.264 1.00 92.62 86 SER A O 1
ATOM 675 N N . LYS A 1 87 ? 5.428 7.143 -2.399 1.00 92.50 87 LYS A N 1
ATOM 676 C CA . LYS A 1 87 ? 4.040 7.573 -2.188 1.00 92.50 87 LYS A CA 1
ATOM 677 C C . LYS A 1 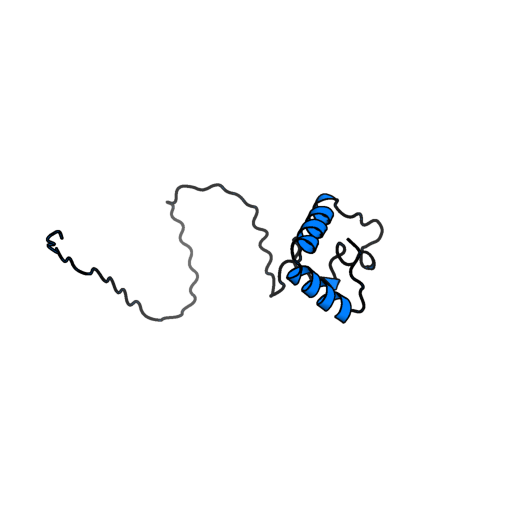87 ? 3.333 6.699 -1.156 1.00 92.50 87 LYS A C 1
ATOM 679 O O . LYS A 1 87 ? 2.632 7.228 -0.295 1.00 92.50 87 LYS A O 1
ATOM 684 N N . ILE A 1 88 ? 3.516 5.383 -1.225 1.00 92.56 88 ILE A N 1
ATOM 685 C CA . ILE A 1 88 ? 2.960 4.432 -0.259 1.00 92.56 88 ILE A CA 1
ATOM 686 C C . ILE A 1 88 ? 3.482 4.739 1.142 1.00 92.56 88 ILE A C 1
ATOM 688 O O . ILE A 1 88 ? 2.673 4.934 2.047 1.00 92.56 88 ILE A O 1
ATOM 692 N N . ILE A 1 89 ? 4.798 4.877 1.305 1.00 92.00 89 ILE A N 1
ATOM 693 C CA . ILE A 1 89 ? 5.433 5.194 2.589 1.00 92.00 89 ILE A CA 1
ATOM 694 C C . ILE A 1 89 ? 4.861 6.493 3.163 1.00 92.00 89 ILE A C 1
ATOM 696 O O . ILE A 1 89 ? 4.385 6.504 4.297 1.00 92.00 89 ILE A O 1
ATOM 700 N N . THR A 1 90 ? 4.839 7.575 2.382 1.00 93.44 90 THR A N 1
ATOM 701 C CA . THR A 1 90 ? 4.317 8.874 2.829 1.00 93.44 90 THR A CA 1
ATOM 702 C C . THR A 1 90 ? 2.832 8.800 3.184 1.00 93.44 90 THR A C 1
ATOM 704 O O . THR A 1 90 ? 2.419 9.341 4.208 1.00 93.44 90 THR A O 1
ATOM 707 N N . THR A 1 91 ? 2.023 8.092 2.391 1.00 91.62 91 THR A N 1
ATOM 708 C CA . THR A 1 91 ? 0.575 7.967 2.630 1.00 91.62 91 THR A CA 1
ATOM 709 C C . THR A 1 91 ? 0.284 7.140 3.886 1.00 91.62 91 THR A C 1
ATOM 711 O O . THR A 1 91 ? -0.578 7.505 4.685 1.00 91.62 91 THR A O 1
ATOM 714 N N . VAL A 1 92 ? 1.017 6.042 4.090 1.00 91.38 92 VAL A N 1
ATOM 715 C CA . VAL A 1 92 ? 0.875 5.168 5.263 1.00 91.38 92 VAL A CA 1
ATOM 716 C C . VAL A 1 92 ? 1.378 5.869 6.527 1.00 91.38 92 VAL A C 1
ATOM 718 O O . VAL A 1 92 ? 0.701 5.817 7.552 1.00 91.38 92 VAL A O 1
ATOM 721 N N . LYS A 1 93 ? 2.513 6.581 6.465 1.00 91.62 93 LYS A N 1
ATOM 722 C CA . LYS A 1 93 ? 3.039 7.366 7.598 1.00 91.62 93 LYS A CA 1
ATOM 723 C C . LYS A 1 93 ? 2.133 8.545 7.957 1.00 91.62 93 LYS A C 1
ATOM 725 O O . LYS A 1 93 ? 1.930 8.809 9.137 1.00 91.62 93 LYS A O 1
ATOM 730 N N . GLY A 1 94 ? 1.549 9.216 6.965 1.00 91.62 94 GLY A N 1
ATOM 731 C CA . GLY A 1 94 ? 0.662 10.364 7.172 1.00 91.62 94 GLY A CA 1
ATOM 732 C C . GLY A 1 94 ? -0.741 10.015 7.679 1.00 91.62 94 GLY A C 1
ATOM 733 O O . GLY A 1 94 ? -1.471 10.909 8.099 1.00 91.62 94 GLY A O 1
ATOM 734 N N . SER A 1 95 ? -1.151 8.740 7.654 1.00 92.75 95 SER A N 1
ATOM 735 C CA . SER A 1 95 ? -2.507 8.334 8.039 1.00 92.75 95 SER A CA 1
ATOM 736 C C . SER A 1 95 ? -2.521 7.098 8.935 1.00 92.75 95 SER A C 1
ATOM 738 O O . SER A 1 95 ? -2.507 5.955 8.469 1.00 92.75 95 SER A O 1
ATOM 740 N N . LYS A 1 96 ? -2.668 7.330 10.246 1.00 93.19 96 LYS A N 1
ATOM 741 C CA . LYS A 1 96 ? -2.789 6.263 11.253 1.00 93.19 96 LYS A CA 1
ATOM 742 C C . LYS A 1 96 ? -3.944 5.304 10.943 1.00 93.19 96 LYS A C 1
ATOM 744 O O . LYS A 1 96 ? -3.762 4.091 10.944 1.00 93.19 96 LYS A O 1
ATOM 749 N N . ARG A 1 97 ? -5.117 5.847 10.596 1.00 92.12 97 ARG A N 1
ATOM 750 C CA . ARG A 1 97 ? -6.311 5.052 10.261 1.00 92.12 97 ARG A CA 1
ATOM 751 C C . ARG A 1 97 ? -6.083 4.149 9.047 1.00 92.12 97 ARG A C 1
ATOM 753 O O . ARG A 1 97 ? -6.558 3.014 9.034 1.00 92.12 97 ARG A O 1
ATOM 760 N N . LEU A 1 98 ? -5.391 4.648 8.021 1.00 90.56 98 LEU A N 1
ATOM 761 C CA . LEU A 1 98 ? -5.070 3.861 6.833 1.00 90.56 98 LEU A CA 1
ATOM 762 C C . LEU A 1 98 ? -4.083 2.747 7.173 1.00 90.56 98 LEU A C 1
ATOM 764 O O . LEU A 1 98 ? -4.325 1.601 6.804 1.00 90.56 98 LEU A O 1
ATOM 768 N N . ARG A 1 99 ? -3.022 3.072 7.918 1.00 91.75 99 ARG A N 1
ATOM 769 C CA . ARG A 1 99 ? -2.040 2.101 8.400 1.00 91.75 99 ARG A CA 1
ATOM 770 C C . ARG A 1 99 ? -2.708 0.967 9.175 1.00 91.75 99 ARG A C 1
ATOM 772 O O . ARG A 1 99 ? -2.572 -0.183 8.781 1.00 91.75 99 ARG A O 1
ATOM 779 N N . GLU A 1 100 ? -3.510 1.281 10.190 1.00 92.06 100 GLU A N 1
ATOM 780 C CA . GLU A 1 100 ? -4.247 0.281 10.977 1.00 92.06 100 GLU A CA 1
ATOM 781 C C . GLU A 1 100 ? -5.196 -0.561 10.109 1.00 92.06 100 GLU A C 1
ATOM 783 O O . GLU A 1 100 ? -5.397 -1.750 10.360 1.00 92.06 100 GLU A O 1
ATOM 788 N N . ASN A 1 101 ? -5.800 0.034 9.075 1.00 91.12 101 ASN A N 1
ATOM 789 C CA . ASN A 1 101 ? -6.651 -0.703 8.146 1.00 91.12 101 ASN A CA 1
ATOM 790 C C . ASN A 1 101 ? -5.858 -1.701 7.297 1.00 91.12 101 ASN A C 1
ATOM 792 O O . ASN A 1 101 ? -6.303 -2.836 7.128 1.00 91.12 101 ASN A O 1
ATOM 796 N N . ILE A 1 102 ? -4.700 -1.291 6.780 1.00 90.44 102 ILE A N 1
ATOM 797 C CA . ILE A 1 102 ? -3.802 -2.167 6.026 1.00 90.44 102 ILE A CA 1
ATOM 798 C C . ILE A 1 102 ? -3.303 -3.286 6.949 1.00 90.44 102 ILE A C 1
ATOM 800 O O . ILE A 1 102 ? -3.500 -4.453 6.624 1.00 90.44 102 ILE A O 1
ATOM 804 N N . GLU A 1 103 ? -2.787 -2.956 8.137 1.00 90.62 103 GLU A N 1
ATOM 805 C CA . GLU A 1 103 ? -2.317 -3.934 9.130 1.00 90.62 103 GLU A CA 1
ATOM 806 C C . GLU A 1 103 ? -3.394 -4.969 9.473 1.00 90.62 103 GLU A C 1
ATOM 808 O O . GLU A 1 103 ? -3.124 -6.167 9.460 1.00 90.62 103 GLU A O 1
ATOM 813 N N . ARG A 1 104 ? -4.641 -4.544 9.721 1.00 91.25 104 ARG A N 1
ATOM 814 C CA . ARG A 1 104 ? -5.753 -5.473 9.992 1.00 91.25 104 ARG A CA 1
ATOM 815 C C . ARG A 1 104 ? -6.054 -6.408 8.820 1.00 91.25 104 ARG A C 1
ATOM 817 O O . ARG A 1 104 ? -6.420 -7.554 9.059 1.00 91.25 104 ARG A O 1
ATOM 824 N N . ASN A 1 105 ? -5.946 -5.942 7.576 1.00 90.06 105 ASN A N 1
ATOM 825 C CA . ASN A 1 105 ? -6.182 -6.789 6.401 1.00 90.06 105 ASN A CA 1
ATOM 826 C C . ASN A 1 105 ? -5.041 -7.790 6.180 1.00 90.06 105 ASN A C 1
ATOM 828 O O . ASN A 1 105 ? -5.305 -8.946 5.859 1.00 90.06 105 ASN A O 1
ATOM 832 N N . LEU A 1 106 ? -3.796 -7.362 6.395 1.00 89.19 106 LEU A N 1
ATOM 833 C CA . LEU A 1 106 ? -2.610 -8.207 6.263 1.00 89.19 106 LEU A CA 1
ATOM 834 C C . LEU A 1 106 ? -2.554 -9.279 7.362 1.00 89.19 106 LEU A C 1
ATOM 836 O O . LEU A 1 106 ? -2.411 -10.459 7.047 1.00 89.19 106 LEU A O 1
ATOM 840 N N . LYS A 1 107 ? -2.821 -8.908 8.624 1.00 89.69 107 LYS A N 1
ATOM 841 C CA . LYS A 1 107 ? -2.886 -9.849 9.759 1.00 89.69 107 LYS A CA 1
ATOM 842 C C . LYS A 1 107 ? -3.905 -10.968 9.556 1.00 89.69 107 LYS A C 1
ATOM 844 O O . LYS A 1 107 ? -3.635 -12.107 9.910 1.00 89.69 107 LYS A O 1
ATOM 849 N N . ARG A 1 108 ? -5.058 -10.676 8.939 1.00 87.75 108 ARG A N 1
ATOM 850 C CA . ARG A 1 108 ? -6.069 -11.700 8.595 1.00 87.75 108 ARG A CA 1
ATOM 851 C C . ARG A 1 108 ? -5.556 -12.758 7.619 1.00 87.75 108 ARG A C 1
ATOM 853 O O . ARG A 1 108 ? -6.133 -13.834 7.552 1.00 87.75 108 ARG A O 1
ATOM 860 N N . SER A 1 109 ? -4.510 -12.437 6.867 1.00 84.88 109 SER A N 1
ATOM 861 C CA . SER A 1 109 ? -3.907 -13.315 5.865 1.00 84.88 109 SER A CA 1
ATOM 862 C C . SER A 1 109 ? -2.532 -13.834 6.297 1.00 84.88 109 SER A C 1
ATOM 864 O O . SER A 1 109 ? -1.816 -14.370 5.462 1.00 84.88 109 SER A O 1
ATOM 866 N N . ASN A 1 110 ? -2.161 -13.674 7.577 1.00 85.69 110 ASN A N 1
ATOM 867 C CA . ASN A 1 110 ? -0.843 -14.025 8.128 1.00 85.69 110 ASN A CA 1
ATOM 868 C C . ASN A 1 110 ? 0.339 -13.360 7.397 1.00 85.69 110 ASN A C 1
ATOM 870 O O . ASN A 1 110 ? 1.417 -13.935 7.289 1.00 85.69 110 ASN A O 1
ATOM 874 N N . ILE A 1 111 ? 0.133 -12.144 6.886 1.00 85.12 111 ILE A N 1
ATOM 875 C CA . ILE A 1 111 ? 1.187 -11.330 6.276 1.00 85.12 111 ILE A CA 1
ATOM 876 C C . ILE A 1 111 ? 1.563 -10.240 7.278 1.00 85.12 111 ILE A C 1
ATOM 878 O O . ILE A 1 1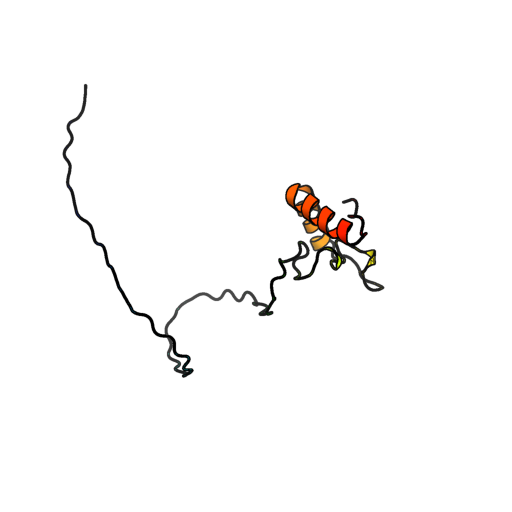11 ? 0.685 -9.540 7.791 1.00 85.12 111 ILE A O 1
ATOM 882 N N . ASP A 1 112 ? 2.855 -10.064 7.534 1.00 78.75 112 ASP A N 1
ATOM 883 C CA . ASP A 1 112 ? 3.343 -8.948 8.339 1.00 78.75 112 ASP A CA 1
ATOM 884 C C . ASP A 1 112 ? 3.478 -7.685 7.490 1.00 78.75 112 ASP A C 1
ATOM 886 O O . ASP A 1 112 ? 3.966 -7.715 6.358 1.00 78.75 112 ASP A O 1
ATOM 890 N N . LEU A 1 113 ? 3.039 -6.547 8.037 1.00 75.62 113 LEU A N 1
ATOM 891 C CA . LEU A 1 113 ? 3.226 -5.267 7.362 1.00 75.62 113 LEU A CA 1
ATOM 892 C C . LEU A 1 113 ? 4.733 -4.949 7.293 1.00 75.62 113 LEU A C 1
ATOM 894 O O . LEU A 1 113 ? 5.396 -4.975 8.336 1.00 75.62 113 LEU A O 1
ATOM 898 N N . PRO A 1 114 ? 5.272 -4.571 6.119 1.00 73.19 114 PRO A N 1
ATOM 899 C CA . PRO A 1 114 ? 6.649 -4.120 6.006 1.00 73.19 114 PRO A CA 1
ATOM 900 C C . PRO A 1 114 ? 6.922 -2.936 6.937 1.00 73.19 114 PRO A C 1
ATOM 902 O O . PRO A 1 114 ? 6.091 -2.037 7.102 1.00 73.19 114 PRO A O 1
ATOM 905 N N . LYS A 1 11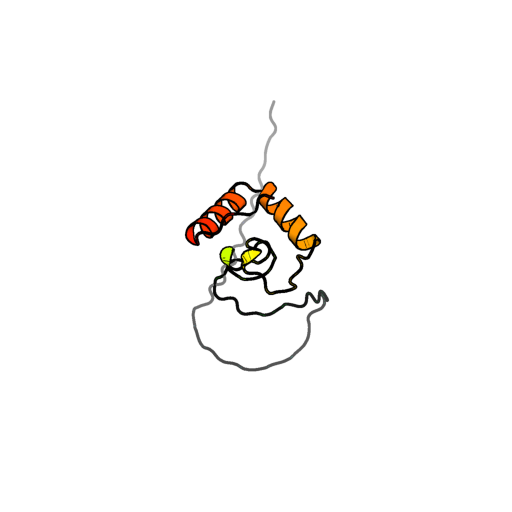5 ? 8.114 -2.916 7.536 1.00 72.25 115 LYS A N 1
ATOM 906 C CA . LYS A 1 115 ? 8.589 -1.758 8.298 1.00 72.25 115 LYS A CA 1
ATOM 907 C C . LYS A 1 115 ? 9.014 -0.671 7.302 1.00 72.25 115 LYS A C 1
ATOM 909 O O . LYS A 1 115 ? 10.042 -0.812 6.649 1.00 72.25 115 LYS A O 1
ATOM 914 N N . PHE A 1 116 ? 8.186 0.366 7.170 1.00 66.38 116 PHE A N 1
ATOM 915 C CA . PHE A 1 116 ? 8.407 1.539 6.311 1.00 66.38 116 PHE A CA 1
ATOM 916 C C . PHE A 1 116 ? 9.073 2.704 7.045 1.00 66.38 116 PHE A C 1
ATOM 918 O O . PHE A 1 116 ? 8.729 2.965 8.220 1.00 66.38 116 PHE A O 1
#

pLDDT: mean 72.77, std 18.82, range [37.94, 93.88]

Sequence (116 aa):
MAPPKEKAIRGRAAHATLQGRKHSNDSDLQNDRDQPQQKRQRTGHSSSNTGFRNCICGMSHKYTECYYLNPSGAPEGWTPIVQIQSKIITTVKGSKRLRENIERNLKRSNIDLPKF

Radius of gyration: 26.97 Å; chains: 1; bounding box: 56×69×54 Å

Foldseek 3Di:
DDDDDDDDDDDDDDDDDDDDDDDDDDDDDDDDDDDDDDPPPPPDPPDDDDPFDQDLLRHRDQLQCDCLFAVVNPDPPDDDDPVSNVSVVCVCVVDVPVVVVSQVRCVVVVHHGDDD

Organism: Fusarium oxysporum (NCBI:txid5507)